Protein AF-X1CL37-F1 (afdb_monomer)

Nearest PDB structures (foldseek):
  4v7q-assembly1_BI  TM=3.385E-01  e=5.840E+00  Simian rotavirus A strain RRV

Foldseek 3Di:
DDPVVVVCLVVQVDDDPPDRPCPPDDPDDDDDDPVVQLVDQAEEAEDADVLVCCLPPPDCDPVNPSVCCVVRPCSPVRYHYHHDDPDDDDD

Mean predicted aligned error: 12.54 Å

Sequence (91 aa):
MNPETSIRALRGDWDPPDKPLYTLAPPGAITIGMKWLLGAKTLMLSGDGPVFRIAAMHPPTMDFPVTFVQERPDPKNTVTMFTARKEGKAW

Radius of gyration: 16.65 Å; Cα contacts (8 Å, |Δi|>4): 63; chains: 1; bounding box: 38×32×38 Å

pLDDT: mean 75.57, std 19.1, range [43.66, 94.75]

Solvent-accessible surface area (backbone atoms only — not comparable to full-atom values): 6060 Å² total; per-residue (Å²): 132,63,69,67,60,56,56,38,62,75,67,63,80,70,56,54,98,89,56,61,84,66,80,79,60,71,98,69,77,92,74,86,57,66,72,60,64,66,68,43,87,61,43,80,47,77,51,58,66,71,60,50,49,43,32,74,69,43,78,71,39,85,93,46,61,68,11,48,57,62,75,41,98,55,34,84,86,30,48,47,79,48,60,81,65,101,62,98,72,81,133

Structure (mmCIF, N/CA/C/O backbone):
data_AF-X1CL37-F1
#
_entry.id   AF-X1CL37-F1
#
loop_
_atom_site.group_PDB
_atom_site.id
_atom_site.type_symbol
_atom_site.label_atom_id
_atom_site.label_alt_id
_atom_site.label_comp_id
_atom_site.label_asym_id
_atom_site.label_entity_id
_atom_site.label_seq_id
_atom_site.pdbx_PDB_ins_code
_atom_site.Cartn_x
_atom_site.Cartn_y
_atom_site.Cartn_z
_atom_site.occupancy
_atom_site.B_iso_or_equiv
_atom_site.auth_seq_id
_atom_site.auth_comp_id
_atom_site.auth_asym_id
_atom_site.auth_atom_id
_atom_site.pdbx_PDB_model_num
ATOM 1 N N . MET A 1 1 ? 3.784 8.018 -21.824 1.00 46.84 1 MET A N 1
ATOM 2 C CA . MET A 1 1 ? 4.666 6.832 -21.867 1.00 46.84 1 MET A CA 1
ATOM 3 C C . MET A 1 1 ? 3.795 5.637 -22.217 1.00 46.84 1 MET A C 1
ATOM 5 O O . MET A 1 1 ? 2.698 5.562 -21.677 1.00 46.84 1 MET A O 1
ATOM 9 N N . ASN A 1 2 ? 4.196 4.790 -23.168 1.00 45.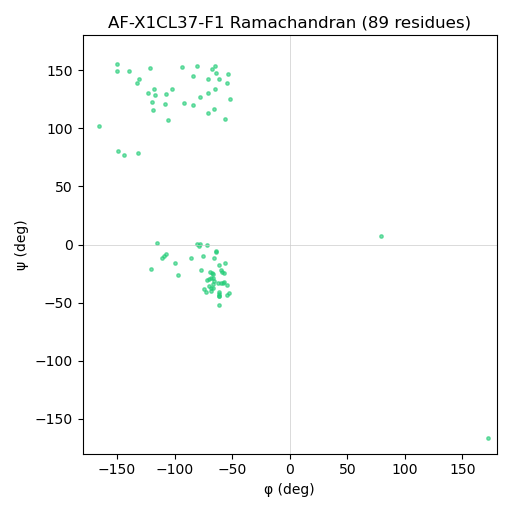19 2 ASN A N 1
ATOM 10 C CA . ASN A 1 2 ? 3.398 3.620 -23.549 1.00 45.19 2 ASN A CA 1
ATOM 11 C C . ASN A 1 2 ? 3.456 2.578 -22.397 1.00 45.19 2 ASN A C 1
ATOM 13 O O . ASN A 1 2 ? 4.554 2.291 -21.915 1.00 45.19 2 ASN A O 1
ATOM 17 N N . PRO A 1 3 ? 2.312 2.033 -21.930 1.00 52.28 3 PRO A N 1
ATOM 18 C CA . PRO A 1 3 ? 2.258 1.039 -20.852 1.00 52.28 3 PRO A CA 1
ATOM 19 C C . PRO A 1 3 ? 3.130 -0.200 -21.091 1.00 52.28 3 PRO A C 1
ATOM 21 O O . PRO A 1 3 ? 3.733 -0.723 -20.154 1.00 52.28 3 PRO A O 1
ATOM 24 N N . GLU A 1 4 ? 3.260 -0.640 -22.344 1.00 47.19 4 GLU A N 1
ATOM 25 C CA . GLU A 1 4 ? 4.130 -1.765 -22.696 1.00 47.19 4 GLU A CA 1
ATOM 26 C C . GLU A 1 4 ? 5.606 -1.447 -22.466 1.00 47.19 4 GLU A C 1
ATOM 28 O O . GLU A 1 4 ? 6.379 -2.333 -22.111 1.00 47.19 4 GLU A O 1
ATOM 33 N N . THR A 1 5 ? 6.009 -0.184 -22.623 1.00 51.22 5 THR A N 1
ATOM 34 C CA . THR A 1 5 ? 7.394 0.250 -22.402 1.00 51.22 5 THR A CA 1
ATOM 35 C C . THR A 1 5 ? 7.753 0.210 -20.918 1.00 51.22 5 THR A C 1
ATOM 37 O O . THR A 1 5 ? 8.867 -0.167 -20.574 1.00 51.22 5 THR A O 1
ATOM 40 N N . SER A 1 6 ? 6.805 0.525 -20.032 1.00 52.56 6 SER A N 1
ATOM 41 C CA . SER A 1 6 ? 6.996 0.442 -18.578 1.00 52.56 6 SER A CA 1
ATOM 42 C C . SER A 1 6 ? 7.030 -1.007 -18.081 1.00 52.56 6 SER A C 1
ATOM 44 O O . SER A 1 6 ? 7.869 -1.352 -17.255 1.00 52.56 6 SER A O 1
ATOM 46 N N . ILE A 1 7 ? 6.166 -1.876 -18.618 1.00 54.00 7 ILE A N 1
ATOM 47 C CA . ILE A 1 7 ? 6.145 -3.307 -18.273 1.00 54.00 7 ILE A CA 1
ATOM 48 C C . ILE A 1 7 ? 7.398 -4.020 -18.804 1.00 54.00 7 ILE A C 1
ATOM 50 O O . ILE A 1 7 ? 7.973 -4.839 -18.094 1.00 54.00 7 ILE A O 1
ATOM 54 N N . ARG A 1 8 ? 7.866 -3.688 -20.015 1.00 49.38 8 ARG A N 1
ATOM 55 C CA . ARG A 1 8 ? 9.116 -4.231 -20.581 1.00 49.38 8 ARG A CA 1
ATOM 56 C C . ARG A 1 8 ? 10.361 -3.748 -19.844 1.00 49.38 8 ARG A C 1
ATOM 58 O O . ARG A 1 8 ? 11.272 -4.540 -19.633 1.00 49.38 8 ARG A O 1
ATOM 65 N N . ALA A 1 9 ? 10.371 -2.492 -19.397 1.00 52.81 9 ALA A N 1
ATOM 66 C CA . ALA A 1 9 ? 11.444 -1.973 -18.555 1.00 52.81 9 ALA A CA 1
ATOM 67 C C . ALA A 1 9 ? 11.538 -2.720 -17.217 1.00 52.81 9 ALA A C 1
ATOM 69 O O . ALA A 1 9 ? 12.638 -2.914 -16.732 1.00 52.81 9 ALA A O 1
ATOM 70 N N . LEU A 1 10 ? 10.416 -3.184 -16.652 1.00 53.03 10 LEU A N 1
ATOM 71 C CA . LEU A 1 10 ? 10.398 -3.990 -15.423 1.00 53.03 10 LEU A CA 1
ATOM 72 C C . LEU A 1 10 ? 10.803 -5.459 -15.638 1.00 53.03 10 LEU A C 1
ATOM 74 O O . LEU A 1 10 ? 11.199 -6.117 -14.680 1.00 53.03 10 LEU A O 1
ATOM 78 N N . ARG A 1 11 ? 10.684 -5.979 -16.867 1.00 52.91 11 ARG A N 1
ATOM 79 C CA . ARG A 1 11 ? 11.037 -7.366 -17.223 1.00 52.91 11 ARG A CA 1
ATOM 80 C C . ARG A 1 11 ? 12.515 -7.557 -17.576 1.00 52.91 11 ARG A C 1
ATOM 82 O O . ARG A 1 11 ? 12.963 -8.693 -17.633 1.00 52.91 11 ARG A O 1
ATOM 89 N N . GLY A 1 12 ? 13.271 -6.473 -17.767 1.00 51.91 12 GLY A N 1
ATOM 90 C CA . GLY A 1 12 ? 14.688 -6.537 -18.149 1.00 51.91 12 GLY A CA 1
ATOM 91 C C . GLY A 1 12 ? 14.930 -6.806 -19.641 1.00 51.91 12 GLY A C 1
ATOM 92 O O . GLY A 1 12 ? 16.071 -6.961 -20.057 1.00 51.91 12 GLY A O 1
ATOM 93 N N . ASP A 1 13 ? 13.879 -6.806 -20.467 1.00 51.97 13 ASP A N 1
ATOM 94 C CA . ASP A 1 13 ? 13.929 -7.228 -21.878 1.00 51.97 13 ASP A CA 1
ATOM 95 C C . ASP A 1 13 ? 14.536 -6.173 -22.836 1.00 51.97 13 ASP A C 1
ATOM 97 O O . ASP A 1 13 ? 14.559 -6.379 -24.049 1.00 51.97 13 ASP A O 1
ATOM 101 N N . TRP A 1 14 ? 14.954 -5.005 -22.328 1.00 49.88 14 TRP A N 1
ATOM 102 C CA . TRP A 1 14 ? 15.383 -3.849 -23.135 1.00 49.88 14 TRP A CA 1
ATOM 103 C C . TRP A 1 14 ? 16.862 -3.473 -22.975 1.00 49.88 14 TRP A C 1
ATOM 105 O O . TRP A 1 14 ? 17.294 -2.516 -23.609 1.00 49.88 14 TRP A O 1
ATOM 115 N N . ASP A 1 15 ? 17.668 -4.175 -22.178 1.00 50.28 15 ASP A N 1
ATOM 116 C CA . ASP A 1 15 ? 19.074 -3.777 -22.041 1.00 50.28 15 ASP A CA 1
ATOM 117 C C . ASP A 1 15 ? 19.859 -4.090 -23.337 1.00 50.28 15 ASP A C 1
ATOM 119 O O . ASP A 1 15 ? 20.048 -5.264 -23.669 1.00 50.28 15 ASP A O 1
ATOM 123 N N . PRO A 1 16 ? 20.346 -3.084 -24.102 1.00 53.19 16 PRO A N 1
ATOM 124 C CA . PRO A 1 16 ? 21.421 -3.337 -25.050 1.00 53.19 16 PRO A CA 1
ATOM 125 C C . PRO A 1 16 ? 22.643 -3.827 -24.252 1.00 53.19 16 PRO A C 1
ATOM 127 O O . PRO A 1 16 ? 22.893 -3.309 -23.157 1.00 53.19 16 PRO A O 1
ATOM 130 N N . PRO A 1 17 ? 23.427 -4.784 -24.785 1.00 55.50 17 PRO A N 1
ATOM 131 C CA . PRO A 1 17 ? 24.500 -5.473 -24.052 1.00 55.50 17 PRO A CA 1
ATOM 132 C C . PRO A 1 17 ? 25.563 -4.537 -23.450 1.00 55.50 17 PRO A C 1
ATOM 134 O O . PRO A 1 17 ? 26.295 -4.932 -22.546 1.00 55.50 17 PRO A O 1
ATOM 137 N N . ASP A 1 18 ? 25.603 -3.283 -23.900 1.00 53.44 18 ASP A N 1
ATOM 138 C CA . ASP A 1 18 ? 26.664 -2.330 -23.594 1.00 53.44 18 ASP A CA 1
ATOM 139 C C . ASP A 1 18 ? 26.232 -1.226 -22.606 1.00 53.44 18 ASP A C 1
ATOM 141 O O . ASP A 1 18 ? 27.072 -0.426 -22.186 1.00 53.44 18 ASP A O 1
ATOM 145 N N . LYS A 1 19 ? 24.938 -1.127 -22.246 1.00 48.94 19 LYS A N 1
ATOM 146 C CA . LYS A 1 19 ? 24.411 -0.087 -21.332 1.00 48.94 19 LYS A CA 1
ATOM 147 C C . LYS A 1 19 ? 23.208 -0.579 -20.513 1.00 48.94 19 LYS A C 1
ATOM 149 O O . LYS A 1 19 ? 22.075 -0.231 -20.849 1.00 48.94 19 LYS A O 1
ATOM 154 N N . PRO A 1 20 ? 23.436 -1.323 -19.420 1.00 49.72 20 PRO A N 1
ATOM 155 C CA . PRO A 1 20 ? 22.364 -1.707 -18.514 1.00 49.72 20 PRO A CA 1
ATOM 156 C C . PRO A 1 20 ? 21.782 -0.477 -17.806 1.00 49.72 20 PRO A C 1
ATOM 158 O O . PRO A 1 20 ? 22.476 0.184 -17.023 1.00 49.72 20 PRO A O 1
ATOM 161 N N . LEU A 1 21 ? 20.500 -0.179 -18.040 1.00 45.53 21 LEU A N 1
ATOM 162 C CA . LEU A 1 21 ? 19.768 0.907 -17.357 1.00 45.53 21 LEU A CA 1
ATOM 163 C C . LEU A 1 21 ? 19.696 0.692 -15.831 1.00 45.53 21 LEU A C 1
ATOM 165 O O . LEU A 1 21 ? 19.464 1.636 -15.076 1.00 45.53 21 LEU A O 1
ATOM 169 N N . TYR A 1 22 ? 19.948 -0.538 -15.377 1.00 46.44 22 TYR A N 1
ATOM 170 C CA . TYR A 1 22 ? 19.933 -0.963 -13.977 1.00 46.44 22 TYR A CA 1
ATOM 171 C C . TYR A 1 22 ? 21.181 -0.600 -13.156 1.00 46.44 22 TYR A C 1
ATOM 173 O O . TYR A 1 22 ? 21.209 -0.861 -11.955 1.00 46.44 22 TYR A O 1
ATOM 181 N N . THR A 1 23 ? 22.201 0.037 -13.737 1.00 44.75 23 THR A N 1
ATOM 182 C CA . THR A 1 23 ? 23.472 0.313 -13.029 1.00 44.75 23 THR A CA 1
ATOM 183 C C . THR A 1 23 ? 23.413 1.388 -11.933 1.00 44.75 23 THR A C 1
ATOM 185 O O . THR A 1 23 ? 24.421 1.628 -11.274 1.00 44.75 23 THR A O 1
ATOM 188 N N . LEU A 1 24 ? 22.257 2.016 -11.682 1.00 48.44 24 LEU A N 1
ATOM 189 C CA . LEU A 1 24 ? 22.103 3.052 -10.645 1.00 48.44 24 LEU A CA 1
ATOM 190 C C . LEU A 1 24 ? 21.246 2.637 -9.440 1.00 48.44 24 LEU A C 1
ATOM 192 O O . LEU A 1 24 ? 21.229 3.357 -8.442 1.00 48.44 24 LEU A O 1
ATOM 196 N N . ALA A 1 25 ? 20.533 1.511 -9.504 1.00 55.81 25 ALA A N 1
ATOM 197 C CA . ALA A 1 25 ? 19.738 1.029 -8.379 1.00 55.81 25 ALA A CA 1
ATOM 198 C C . ALA A 1 25 ? 20.594 0.075 -7.532 1.00 55.81 25 ALA A C 1
ATOM 200 O O . ALA A 1 25 ? 21.070 -0.934 -8.056 1.00 55.81 25 ALA A O 1
ATOM 201 N N . PRO A 1 26 ? 20.806 0.354 -6.235 1.00 62.88 26 PRO A N 1
ATOM 202 C CA . PRO A 1 26 ? 21.466 -0.596 -5.353 1.00 62.88 26 PRO A CA 1
ATOM 203 C C . PRO A 1 26 ? 20.740 -1.954 -5.409 1.00 62.88 26 PRO A C 1
ATOM 205 O O . PRO A 1 26 ? 19.507 -1.973 -5.406 1.00 62.88 26 PRO A O 1
ATOM 208 N N . PRO A 1 27 ? 21.464 -3.091 -5.423 1.00 72.31 27 PRO A N 1
ATOM 209 C CA . PRO A 1 27 ? 20.879 -4.432 -5.571 1.00 72.31 27 PRO A CA 1
ATOM 210 C C . PRO A 1 27 ? 19.958 -4.837 -4.407 1.00 72.31 27 PRO A C 1
ATOM 212 O O . PRO A 1 27 ? 19.320 -5.885 -4.448 1.00 72.31 27 PRO A O 1
ATOM 215 N N . GLY A 1 28 ? 19.884 -4.015 -3.363 1.00 72.69 28 GLY A N 1
ATOM 216 C CA . GLY A 1 28 ? 18.954 -4.168 -2.263 1.00 72.69 28 GLY A CA 1
ATOM 217 C C . GLY A 1 28 ? 18.589 -2.818 -1.665 1.00 72.69 28 GLY A C 1
ATOM 218 O O . GLY A 1 28 ? 19.344 -1.849 -1.740 1.00 72.69 28 GLY A O 1
ATOM 219 N N . ALA A 1 29 ? 17.424 -2.779 -1.033 1.00 82.31 29 ALA A N 1
ATOM 220 C CA . ALA A 1 29 ? 16.963 -1.647 -0.251 1.00 82.31 29 ALA A CA 1
ATOM 221 C C . ALA A 1 29 ? 16.466 -2.150 1.102 1.00 82.31 29 ALA A C 1
ATOM 223 O 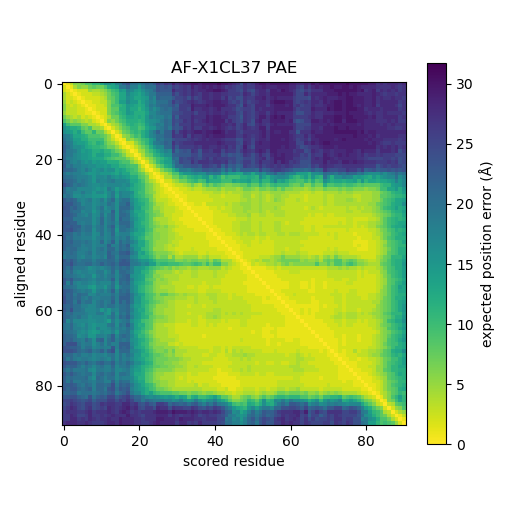O . ALA A 1 29 ? 15.829 -3.200 1.197 1.00 82.31 29 ALA A O 1
ATOM 224 N N . ILE A 1 30 ? 16.734 -1.380 2.152 1.00 83.56 30 ILE A N 1
ATOM 225 C CA . ILE A 1 30 ? 16.058 -1.563 3.432 1.00 83.56 30 ILE A CA 1
ATOM 226 C C . ILE A 1 30 ? 14.734 -0.809 3.326 1.00 83.56 30 ILE A C 1
ATOM 228 O O . ILE A 1 30 ? 14.723 0.396 3.082 1.00 83.56 30 ILE A O 1
ATOM 232 N N . THR A 1 31 ? 13.622 -1.522 3.484 1.00 87.56 31 THR A N 1
ATOM 233 C CA . THR A 1 31 ? 12.273 -0.950 3.415 1.00 87.56 31 THR A CA 1
ATOM 234 C C . THR A 1 31 ? 11.508 -1.192 4.709 1.00 87.56 31 THR A C 1
ATOM 236 O O . THR A 1 31 ? 11.741 -2.171 5.421 1.00 87.56 31 THR A O 1
ATOM 239 N N . ILE A 1 32 ? 10.570 -0.299 5.012 1.00 91.00 32 ILE A N 1
ATOM 240 C CA . ILE A 1 32 ? 9.629 -0.481 6.113 1.00 91.00 32 ILE A CA 1
ATOM 241 C C . ILE A 1 32 ? 8.546 -1.460 5.654 1.00 91.00 32 ILE A C 1
ATOM 243 O O . ILE A 1 32 ? 7.908 -1.269 4.621 1.00 91.00 32 ILE A O 1
ATOM 247 N N . GLY A 1 33 ? 8.321 -2.513 6.439 1.00 88.44 33 GLY A N 1
ATOM 248 C CA . GLY A 1 33 ? 7.287 -3.502 6.142 1.00 88.44 33 GLY A CA 1
ATOM 249 C C . GLY A 1 33 ? 5.867 -2.937 6.260 1.00 88.44 33 GLY A C 1
ATOM 250 O O . GLY A 1 33 ? 5.588 -2.072 7.093 1.00 88.44 33 GLY A O 1
ATOM 251 N N . MET A 1 34 ? 4.936 -3.500 5.484 1.00 86.88 34 MET A N 1
ATOM 252 C CA . MET A 1 34 ? 3.550 -3.017 5.395 1.00 86.88 34 MET A CA 1
ATOM 253 C C . MET A 1 34 ? 2.815 -2.996 6.744 1.00 86.88 34 MET A C 1
ATOM 255 O O . MET A 1 34 ? 2.045 -2.079 7.015 1.00 86.88 34 MET A O 1
ATOM 259 N N . LYS A 1 35 ? 3.120 -3.943 7.642 1.00 88.25 35 LYS A N 1
ATOM 260 C CA . LYS A 1 35 ? 2.581 -3.979 9.013 1.00 88.25 35 LYS A CA 1
ATOM 261 C C . LYS A 1 35 ? 2.793 -2.657 9.762 1.00 88.25 35 LYS A C 1
ATOM 263 O O . LYS A 1 35 ? 1.893 -2.192 10.454 1.00 88.25 35 LYS A O 1
ATOM 268 N N . TRP A 1 36 ? 3.970 -2.049 9.620 1.00 89.56 36 TRP A N 1
ATOM 269 C CA . TRP A 1 36 ? 4.299 -0.790 10.289 1.00 89.56 36 TRP A CA 1
ATOM 270 C C . TRP A 1 36 ? 3.599 0.404 9.639 1.00 89.56 36 TRP A C 1
ATOM 272 O O . TRP A 1 36 ? 3.104 1.273 10.351 1.00 89.56 36 TRP A O 1
ATOM 282 N N . LEU A 1 37 ? 3.485 0.414 8.306 1.00 90.62 37 LEU A N 1
ATOM 283 C CA . LEU A 1 37 ? 2.730 1.441 7.577 1.00 90.62 37 LEU A CA 1
ATOM 284 C C . LEU A 1 37 ? 1.245 1.424 7.969 1.00 90.62 37 LEU A C 1
ATOM 286 O O . LEU A 1 37 ? 0.658 2.469 8.249 1.00 90.62 37 LEU A O 1
ATOM 290 N N . LEU A 1 38 ? 0.637 0.240 8.067 1.00 90.19 38 LEU A N 1
ATOM 291 C CA . LEU A 1 38 ? -0.760 0.094 8.483 1.00 90.19 38 LEU A CA 1
ATOM 292 C C . LEU A 1 38 ? -0.986 0.451 9.958 1.00 90.19 38 LEU A C 1
ATOM 294 O O . LEU A 1 38 ? -2.056 0.949 10.296 1.00 90.19 38 LEU A O 1
ATOM 298 N N . GLY A 1 39 ? 0.025 0.274 10.814 1.00 90.06 39 GLY A N 1
ATOM 299 C CA . GLY A 1 39 ? -0.010 0.684 12.221 1.00 90.06 39 GLY A CA 1
ATOM 300 C C . GLY A 1 39 ? 0.136 2.193 12.463 1.00 90.06 39 GLY A C 1
ATOM 301 O O . GLY A 1 39 ? -0.068 2.647 13.588 1.00 90.06 39 GLY A O 1
ATOM 302 N N . ALA A 1 40 ? 0.483 2.988 11.446 1.00 92.56 40 ALA A N 1
ATOM 303 C CA . ALA A 1 40 ? 0.613 4.438 11.588 1.00 92.56 40 ALA A CA 1
ATOM 304 C C . ALA A 1 40 ? -0.734 5.092 11.942 1.00 92.56 40 ALA A C 1
ATOM 306 O O . ALA A 1 40 ? -1.775 4.653 11.458 1.00 92.56 40 ALA A O 1
ATOM 307 N N . LYS A 1 41 ? -0.735 6.190 12.715 1.00 93.38 41 LYS A N 1
ATOM 308 C CA . LYS A 1 41 ? -1.965 6.938 13.055 1.00 93.38 41 LYS A CA 1
ATOM 309 C C . LYS A 1 41 ? -2.660 7.500 11.809 1.00 93.38 41 LYS A C 1
ATOM 311 O O . LYS A 1 41 ? -3.879 7.423 11.695 1.00 93.38 41 LYS A O 1
ATOM 316 N N . THR A 1 42 ? -1.876 8.023 10.873 1.00 94.69 42 THR A N 1
ATOM 317 C CA . THR A 1 42 ? -2.332 8.585 9.600 1.00 94.69 42 THR A CA 1
ATOM 318 C C . THR A 1 42 ? -1.380 8.176 8.479 1.00 94.69 42 THR A C 1
ATOM 320 O O . THR A 1 42 ? -0.184 7.993 8.710 1.00 94.69 42 THR A O 1
ATOM 323 N N . LEU A 1 43 ? -1.911 8.031 7.265 1.00 93.88 43 LEU A N 1
ATOM 324 C CA . LEU A 1 43 ? -1.151 7.770 6.045 1.00 93.88 43 LEU A CA 1
ATOM 325 C C . LEU A 1 43 ? -1.438 8.854 5.012 1.00 93.88 43 LEU A C 1
ATOM 327 O O . LEU A 1 43 ? -2.590 9.158 4.708 1.00 93.88 43 LEU A O 1
ATOM 331 N N . MET A 1 44 ? -0.374 9.407 4.444 1.00 93.94 44 MET A N 1
ATOM 332 C CA . MET A 1 44 ? -0.442 10.359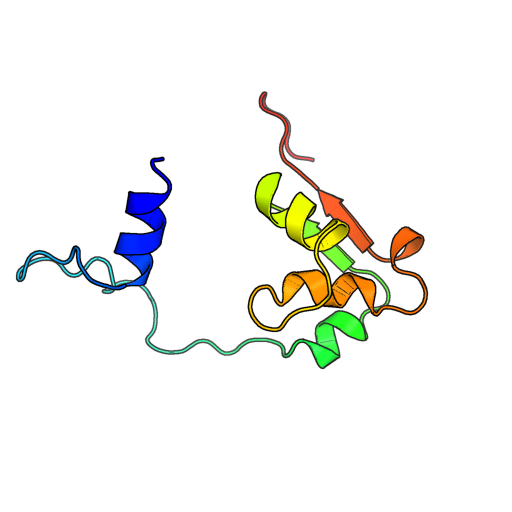 3.343 1.00 93.94 44 MET A CA 1
ATOM 333 C C . MET A 1 44 ? 0.279 9.741 2.154 1.00 93.94 44 MET A C 1
ATOM 335 O O . MET A 1 44 ? 1.477 9.471 2.222 1.00 93.94 44 MET A O 1
ATOM 339 N N . LEU A 1 45 ? -0.460 9.484 1.080 1.00 91.38 45 LEU A N 1
ATOM 340 C CA . LEU A 1 45 ? 0.067 8.903 -0.146 1.00 91.38 45 LEU A CA 1
ATOM 341 C C . LEU A 1 45 ? 0.119 9.990 -1.214 1.00 91.38 45 LEU A C 1
ATOM 343 O O . LEU A 1 45 ? -0.879 10.665 -1.447 1.00 91.38 45 LEU A O 1
ATOM 347 N N . SER A 1 46 ? 1.257 10.145 -1.881 1.00 90.75 46 SER A N 1
ATOM 348 C CA . SER A 1 46 ? 1.414 11.053 -3.020 1.00 90.75 46 SER A CA 1
ATOM 349 C C . SER A 1 46 ? 1.776 10.248 -4.260 1.00 90.75 46 SER A C 1
ATOM 351 O O . SER A 1 46 ? 2.602 9.339 -4.181 1.00 90.75 46 SER A O 1
ATOM 353 N N . GLY A 1 47 ? 1.117 10.524 -5.383 1.00 84.75 47 GLY A N 1
ATOM 354 C CA . GLY A 1 47 ? 1.266 9.691 -6.570 1.00 84.75 47 GLY A CA 1
ATOM 355 C C . GLY A 1 47 ? 0.308 10.022 -7.707 1.00 84.75 47 GLY A C 1
ATOM 356 O O . GLY A 1 47 ? -0.342 11.069 -7.742 1.00 84.75 47 GLY A O 1
ATOM 357 N N . ASP A 1 48 ? 0.249 9.098 -8.662 1.00 81.56 48 ASP A N 1
ATOM 358 C CA . ASP A 1 48 ? -0.523 9.244 -9.891 1.00 81.56 48 ASP A CA 1
ATOM 359 C C . ASP A 1 48 ? -1.933 8.636 -9.781 1.00 81.56 48 ASP A C 1
ATOM 361 O O . ASP A 1 48 ? -2.192 7.686 -9.034 1.00 81.56 48 ASP A O 1
ATOM 365 N N . GLY A 1 49 ? -2.857 9.185 -10.567 1.00 79.75 49 GLY A N 1
ATOM 366 C CA . GLY A 1 49 ? -4.276 8.840 -10.562 1.00 79.75 49 GLY A CA 1
ATOM 367 C C . GLY A 1 49 ? -4.593 7.348 -10.761 1.00 79.75 49 GLY A C 1
ATOM 368 O O . GLY A 1 49 ? -5.452 6.838 -10.040 1.00 79.75 49 GLY A O 1
ATOM 369 N N . PRO A 1 50 ? -3.944 6.609 -11.685 1.00 86.75 50 PRO A N 1
ATOM 370 C CA . PRO A 1 50 ? -4.221 5.187 -11.893 1.00 86.75 50 PRO A CA 1
ATOM 371 C C . PRO A 1 50 ? -3.931 4.325 -10.659 1.00 86.75 50 PRO A C 1
ATOM 373 O O . PRO A 1 50 ? -4.752 3.481 -10.303 1.00 86.75 50 PRO A O 1
ATOM 376 N N . VAL A 1 51 ? -2.815 4.572 -9.963 1.00 85.75 51 VAL A N 1
ATOM 377 C CA . VAL A 1 51 ? -2.441 3.814 -8.757 1.00 85.75 51 VAL A CA 1
ATOM 378 C C . VAL A 1 51 ? -3.426 4.085 -7.623 1.00 85.75 51 VAL A C 1
ATOM 380 O O . VAL A 1 51 ? -3.810 3.156 -6.919 1.00 85.75 51 VAL A O 1
ATOM 383 N N . PHE A 1 52 ? -3.913 5.319 -7.479 1.00 90.81 52 PHE A N 1
ATOM 384 C CA . PHE A 1 52 ? -4.931 5.631 -6.472 1.00 90.81 52 PHE A CA 1
ATOM 385 C C . PHE A 1 52 ? -6.310 5.071 -6.789 1.00 90.81 52 PHE A C 1
ATOM 387 O O . PH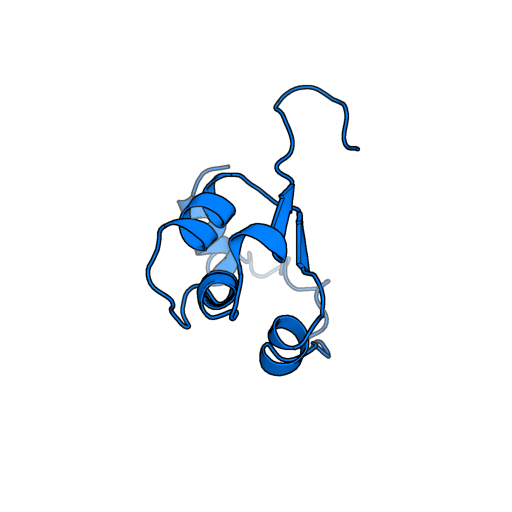E A 1 52 ? -7.024 4.683 -5.868 1.00 90.81 52 PHE A O 1
ATOM 394 N N . ARG A 1 53 ? -6.674 4.940 -8.069 1.00 90.62 53 ARG A N 1
ATOM 395 C CA . ARG A 1 53 ? -7.884 4.194 -8.444 1.00 90.62 53 ARG A CA 1
ATOM 396 C C . ARG A 1 53 ? -7.779 2.736 -8.008 1.00 90.62 53 ARG A C 1
ATOM 398 O O . ARG A 1 53 ? -8.727 2.229 -7.423 1.00 90.62 53 ARG A O 1
ATOM 405 N N . ILE A 1 54 ? -6.629 2.094 -8.228 1.00 91.62 54 ILE A N 1
ATOM 406 C CA . ILE A 1 54 ? -6.380 0.726 -7.749 1.00 91.62 54 ILE A CA 1
ATOM 407 C C . ILE A 1 54 ? -6.450 0.693 -6.219 1.00 91.62 54 ILE A C 1
ATOM 409 O O . ILE A 1 54 ? -7.228 -0.073 -5.663 1.00 91.62 54 ILE A O 1
ATOM 413 N N . ALA A 1 55 ? -5.715 1.576 -5.541 1.00 91.88 55 ALA A N 1
ATOM 414 C CA . ALA A 1 55 ? -5.665 1.637 -4.083 1.00 91.88 55 ALA A CA 1
ATOM 415 C C . ALA A 1 55 ? -7.039 1.828 -3.424 1.00 91.88 55 ALA A C 1
ATOM 417 O O . ALA A 1 55 ? -7.234 1.336 -2.317 1.00 91.88 55 A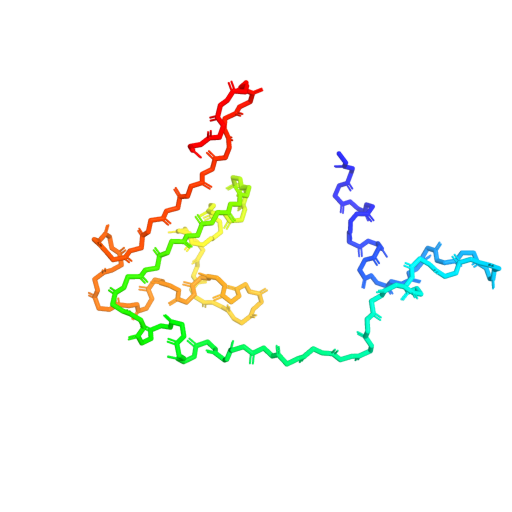LA A O 1
ATOM 418 N N . ALA A 1 56 ? -7.967 2.536 -4.078 1.00 91.31 56 ALA A N 1
ATOM 419 C CA . ALA A 1 56 ? -9.285 2.853 -3.532 1.00 91.31 56 ALA A CA 1
ATOM 420 C C . ALA A 1 56 ? -10.413 1.904 -3.975 1.00 91.31 56 ALA A C 1
ATOM 422 O O . ALA A 1 56 ? -11.414 1.811 -3.270 1.00 91.31 56 ALA A O 1
ATOM 423 N N . MET A 1 57 ? -10.301 1.257 -5.143 1.00 92.94 57 MET A N 1
ATOM 424 C CA . MET A 1 57 ? -11.421 0.529 -5.771 1.00 92.94 57 MET A CA 1
ATOM 425 C C . MET A 1 57 ? -11.141 -0.961 -5.992 1.00 92.94 57 MET A C 1
ATOM 427 O O . MET A 1 57 ? -12.079 -1.733 -6.180 1.00 92.94 57 MET A O 1
ATOM 431 N N . HIS A 1 58 ? -9.873 -1.373 -6.032 1.00 93.44 58 HIS A N 1
ATOM 432 C CA . HIS A 1 58 ? -9.507 -2.770 -6.249 1.00 93.44 58 HIS A CA 1
ATOM 433 C C . HIS A 1 58 ? -9.546 -3.547 -4.924 1.00 93.44 58 HIS A C 1
ATOM 435 O O . HIS A 1 58 ? -9.148 -2.980 -3.904 1.00 93.44 58 HIS A O 1
ATOM 441 N N . PRO A 1 59 ? -9.948 -4.833 -4.906 1.00 94.75 59 PRO A N 1
ATOM 442 C CA . PRO A 1 59 ? -9.824 -5.669 -3.714 1.00 94.75 59 PRO A CA 1
ATOM 443 C C . PRO A 1 59 ? -8.389 -5.685 -3.153 1.00 94.75 59 PRO A C 1
ATOM 445 O O . PRO A 1 59 ? -7.440 -5.645 -3.946 1.00 94.75 59 PRO A O 1
ATOM 448 N N . PRO A 1 60 ? -8.207 -5.785 -1.823 1.00 94.44 60 PRO A N 1
ATOM 449 C CA . PRO A 1 60 ? -6.893 -5.976 -1.219 1.00 94.44 60 PRO A CA 1
ATOM 450 C C . PRO A 1 60 ? -6.139 -7.155 -1.846 1.00 94.44 60 PRO A C 1
ATOM 452 O O . PRO A 1 60 ? -6.659 -8.268 -1.925 1.00 94.44 60 PRO A O 1
ATOM 455 N N . THR A 1 61 ? -4.926 -6.902 -2.336 1.00 90.62 61 THR A N 1
ATOM 456 C CA . THR A 1 61 ? -4.096 -7.909 -3.009 1.00 90.62 61 THR A CA 1
ATOM 457 C C . THR A 1 61 ? -2.604 -7.639 -2.826 1.00 90.62 61 THR A C 1
ATOM 459 O O . THR A 1 61 ? -2.156 -6.493 -2.760 1.00 90.62 61 THR A O 1
ATOM 462 N N . MET A 1 62 ? -1.820 -8.719 -2.807 1.00 87.62 62 MET A N 1
ATOM 463 C CA . MET A 1 62 ? -0.356 -8.678 -2.778 1.00 87.62 62 MET A CA 1
ATOM 464 C C . MET A 1 62 ? 0.255 -8.136 -4.075 1.00 87.62 62 MET A C 1
ATOM 466 O O . MET A 1 62 ? 1.345 -7.572 -4.025 1.00 87.62 62 MET A O 1
ATOM 470 N N . ASP A 1 63 ? -0.452 -8.240 -5.205 1.00 89.38 63 ASP A N 1
ATOM 471 C CA . ASP A 1 63 ? 0.008 -7.697 -6.493 1.00 89.38 63 ASP A CA 1
ATOM 472 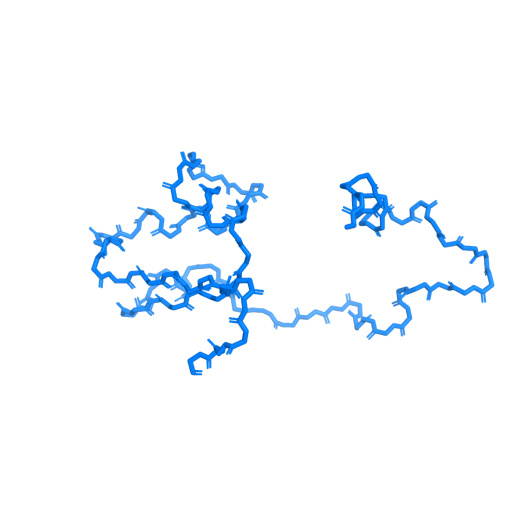C C . ASP A 1 63 ? 0.059 -6.163 -6.480 1.00 89.38 63 ASP A C 1
ATOM 474 O O . ASP A 1 63 ? 0.880 -5.539 -7.152 1.00 89.38 63 ASP A O 1
ATOM 478 N N . PHE A 1 64 ? -0.802 -5.547 -5.665 1.00 89.62 64 PHE A N 1
ATOM 479 C CA . PHE A 1 64 ? -0.871 -4.106 -5.455 1.00 89.62 64 PHE A CA 1
ATOM 480 C C . PHE A 1 64 ? -0.910 -3.804 -3.955 1.00 89.62 64 PHE A C 1
ATOM 482 O O . PHE A 1 64 ? -1.976 -3.468 -3.432 1.00 89.62 64 PHE A O 1
ATOM 489 N N . PRO A 1 65 ? 0.235 -3.844 -3.246 1.00 89.88 65 PRO A N 1
ATOM 490 C CA . PRO A 1 65 ? 0.271 -3.713 -1.787 1.00 89.88 65 PRO A CA 1
ATOM 491 C C . PRO A 1 65 ? -0.371 -2.424 -1.254 1.00 89.88 65 PRO A C 1
ATOM 493 O O . PRO A 1 65 ? -0.863 -2.387 -0.132 1.00 89.88 65 PRO A O 1
ATOM 496 N N . VAL A 1 66 ? -0.433 -1.366 -2.069 1.00 91.00 66 VAL A N 1
ATOM 497 C CA . VAL A 1 66 ? -1.126 -0.113 -1.732 1.00 91.00 66 VAL A CA 1
ATOM 498 C C . VAL A 1 66 ? -2.617 -0.312 -1.424 1.00 91.00 66 VAL A C 1
ATOM 500 O O . VAL A 1 66 ? -3.194 0.489 -0.700 1.00 91.00 66 VAL A O 1
ATOM 503 N N . THR A 1 67 ? -3.245 -1.382 -1.916 1.00 94.44 67 THR A N 1
ATOM 504 C CA . THR A 1 67 ? -4.656 -1.708 -1.645 1.00 94.44 67 THR A CA 1
ATOM 505 C C . THR A 1 67 ? -4.914 -2.075 -0.182 1.00 94.44 67 THR A C 1
ATOM 507 O O . THR A 1 67 ? -6.007 -1.820 0.317 1.00 94.44 67 THR A O 1
ATOM 510 N N . PHE A 1 68 ? -3.909 -2.559 0.558 1.00 94.38 68 PHE A N 1
ATOM 511 C CA . PHE A 1 68 ? -4.069 -2.912 1.974 1.00 94.38 68 PHE A CA 1
ATOM 512 C C . PHE A 1 68 ? -4.355 -1.711 2.881 1.00 94.38 68 PHE A C 1
ATOM 514 O O . PHE A 1 68 ? -4.780 -1.889 4.020 1.00 94.38 68 PHE A O 1
ATOM 521 N N . VAL A 1 69 ? -4.202 -0.471 2.399 1.00 93.31 69 VAL A N 1
ATOM 522 C CA . VAL A 1 69 ? -4.669 0.708 3.149 1.00 93.31 69 VAL A CA 1
ATOM 523 C C . VAL A 1 69 ? -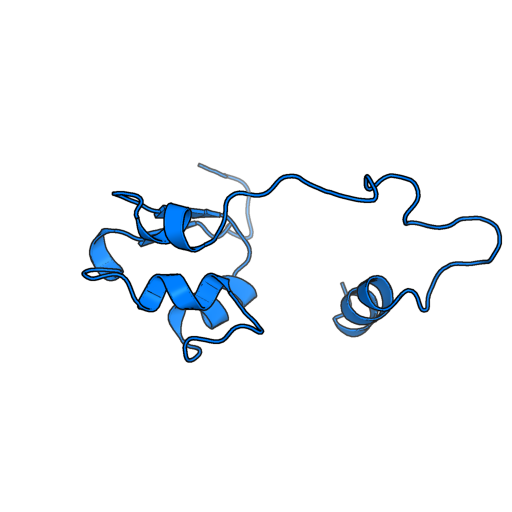6.175 0.668 3.425 1.00 93.31 69 VAL A C 1
ATOM 525 O O . VAL A 1 69 ? -6.622 1.301 4.380 1.00 93.31 69 VAL A O 1
ATOM 528 N N . GLN A 1 70 ? -6.936 -0.100 2.636 1.00 92.88 70 GLN A N 1
ATOM 529 C CA . GLN A 1 70 ? -8.365 -0.343 2.837 1.00 92.88 70 GLN A CA 1
ATOM 530 C C . GLN A 1 70 ? -8.662 -1.205 4.072 1.00 92.88 70 GLN A C 1
ATOM 532 O O . GLN A 1 70 ? -9.750 -1.091 4.626 1.00 92.88 70 GLN A O 1
ATOM 537 N N . GLU A 1 71 ? -7.712 -2.024 4.538 1.00 91.81 71 GLU A N 1
ATOM 538 C CA . GLU A 1 71 ? -7.890 -2.900 5.710 1.00 91.81 71 GLU A CA 1
ATOM 539 C C . GLU A 1 71 ? -7.716 -2.168 7.050 1.00 91.81 71 GLU A C 1
ATOM 541 O O . GLU A 1 71 ? -7.818 -2.767 8.123 1.00 91.81 71 GLU A O 1
ATOM 546 N N . ARG A 1 72 ? -7.438 -0.861 7.023 1.00 91.06 72 ARG A N 1
ATOM 547 C CA . ARG A 1 72 ? -7.359 -0.054 8.244 1.00 91.06 72 ARG A CA 1
ATOM 548 C C . ARG A 1 72 ? -8.734 0.018 8.927 1.00 91.06 72 ARG A C 1
ATOM 550 O O . ARG A 1 72 ? -9.749 -0.025 8.240 1.00 91.06 72 ARG A O 1
ATOM 557 N N . PRO A 1 73 ? -8.793 0.221 10.258 1.00 91.81 73 PRO A N 1
ATOM 558 C CA . PRO A 1 73 ? -10.071 0.340 10.967 1.00 91.81 73 PRO A CA 1
ATOM 559 C C . PRO A 1 73 ? -10.956 1.502 10.485 1.00 91.81 73 PRO A C 1
ATOM 561 O O . PRO A 1 73 ? -12.176 1.391 10.497 1.00 91.81 73 PRO A O 1
ATOM 564 N N . ASP A 1 74 ? -10.345 2.616 10.063 1.00 93.50 74 ASP A N 1
ATOM 565 C CA . ASP A 1 74 ? -11.046 3.797 9.543 1.00 93.50 74 ASP A CA 1
ATOM 566 C C . ASP A 1 74 ? -10.249 4.455 8.398 1.00 93.50 74 ASP A C 1
ATOM 568 O O . ASP A 1 74 ? -9.549 5.457 8.590 1.00 93.50 74 ASP A O 1
ATOM 572 N N . PRO A 1 75 ? -10.276 3.877 7.187 1.00 90.94 75 PRO A N 1
ATOM 573 C CA . PRO A 1 75 ? -9.433 4.327 6.087 1.00 90.94 75 PRO A CA 1
ATOM 574 C C . PRO A 1 75 ? -9.867 5.695 5.546 1.00 90.94 75 PRO A C 1
ATOM 576 O O . PRO A 1 75 ? -9.020 6.465 5.105 1.00 90.94 75 PRO A O 1
ATOM 579 N N . LYS A 1 76 ? -11.160 6.040 5.633 1.00 90.44 76 LYS A N 1
ATOM 580 C CA . LYS A 1 76 ? -11.707 7.296 5.088 1.00 90.44 76 LYS A CA 1
ATOM 581 C C . LYS A 1 76 ? -11.188 8.538 5.808 1.00 90.44 76 LYS A C 1
ATOM 583 O O . LYS A 1 76 ? -11.005 9.563 5.161 1.00 90.44 76 LYS A O 1
ATOM 588 N N . ASN A 1 77 ? -10.950 8.446 7.117 1.00 93.38 77 ASN A N 1
ATOM 589 C CA . ASN A 1 77 ? -10.455 9.574 7.909 1.00 93.38 77 ASN A CA 1
ATOM 590 C C . ASN A 1 77 ? -8.943 9.516 8.167 1.00 93.38 77 ASN A C 1
ATOM 592 O O . ASN A 1 77 ? -8.352 10.515 8.571 1.00 93.38 77 ASN A O 1
ATOM 596 N N . THR A 1 78 ? -8.307 8.355 7.967 1.00 94.06 78 THR A N 1
ATOM 597 C CA . THR A 1 78 ? -6.884 8.164 8.302 1.00 94.06 78 THR A CA 1
ATOM 598 C C . THR A 1 78 ? -5.960 8.047 7.094 1.00 94.06 78 THR A C 1
ATOM 600 O O . THR A 1 78 ? -4.743 8.084 7.285 1.00 94.06 78 THR A O 1
ATOM 603 N N . VAL A 1 79 ? -6.494 7.930 5.874 1.00 94.06 79 VAL A N 1
ATOM 604 C CA . VAL A 1 79 ? -5.712 7.842 4.633 1.00 94.06 79 VAL A CA 1
ATOM 605 C C . VAL A 1 79 ? -6.070 9.000 3.709 1.00 94.06 79 VAL A C 1
ATOM 607 O O . VAL A 1 79 ? -7.215 9.140 3.286 1.00 94.06 79 VAL A O 1
ATOM 610 N N . THR A 1 80 ? -5.066 9.787 3.333 1.00 94.50 80 THR A N 1
ATOM 611 C CA . THR A 1 80 ? -5.218 10.891 2.379 1.00 94.50 80 THR A CA 1
ATOM 612 C C . THR A 1 80 ? -4.374 10.626 1.140 1.00 94.50 80 THR A C 1
ATOM 614 O O . THR A 1 80 ? -3.179 10.355 1.247 1.00 94.50 80 THR A O 1
ATOM 617 N N . MET A 1 81 ? -4.986 10.719 -0.042 1.00 91.88 81 MET A N 1
ATOM 618 C CA . MET A 1 81 ? -4.315 10.542 -1.333 1.00 91.88 81 MET A CA 1
ATOM 619 C C . MET A 1 81 ? -4.180 11.889 -2.051 1.00 91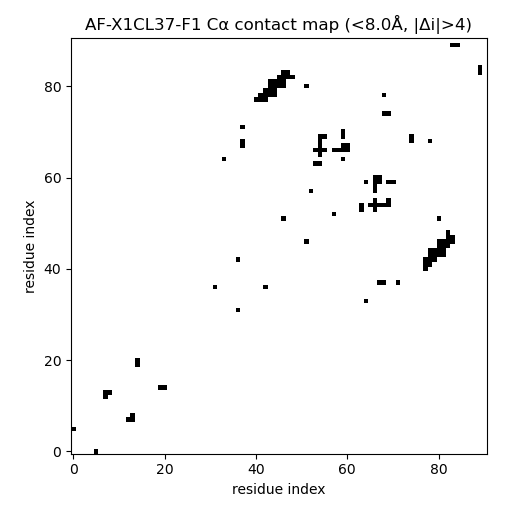.88 81 MET A C 1
ATOM 621 O O . MET A 1 81 ? -5.175 12.551 -2.343 1.00 91.88 81 MET A O 1
ATOM 625 N N . PHE A 1 82 ? -2.947 12.284 -2.355 1.00 89.12 82 PHE A N 1
ATOM 626 C CA . PHE A 1 82 ? -2.601 13.519 -3.052 1.00 89.12 82 PHE A CA 1
ATOM 627 C C . PHE A 1 82 ? -2.196 13.208 -4.488 1.00 89.12 82 PHE A C 1
ATOM 629 O O . PHE A 1 82 ? -1.114 12.678 -4.736 1.00 89.12 82 PHE A O 1
ATOM 636 N N . THR A 1 83 ? -3.060 13.551 -5.443 1.00 82.69 83 THR A N 1
ATOM 637 C CA . THR A 1 83 ? -2.759 13.432 -6.873 1.00 82.69 83 THR A CA 1
ATOM 638 C C . THR A 1 83 ? -2.409 14.794 -7.464 1.00 82.69 83 THR A C 1
ATOM 640 O O . THR A 1 83 ? -3.084 15.792 -7.191 1.00 82.69 83 THR A O 1
ATOM 643 N N . ALA A 1 84 ? -1.335 14.849 -8.252 1.00 70.44 84 ALA A N 1
ATOM 644 C CA . ALA A 1 84 ? -0.945 16.070 -8.944 1.00 70.44 84 ALA A CA 1
ATOM 645 C C . ALA A 1 84 ? -2.011 16.453 -9.982 1.00 70.44 84 ALA A C 1
ATOM 647 O O . ALA A 1 84 ? -2.478 15.621 -10.762 1.00 70.44 84 ALA A O 1
ATOM 648 N N . ARG A 1 85 ? -2.397 17.733 -10.013 1.00 61.50 85 ARG A N 1
ATOM 649 C CA . ARG A 1 85 ? -3.216 18.276 -11.103 1.00 61.50 85 ARG A CA 1
ATOM 650 C C . ARG A 1 85 ? -2.328 18.600 -12.304 1.00 61.50 85 ARG A C 1
ATOM 652 O O . ARG A 1 85 ? -1.144 18.879 -12.160 1.00 61.50 85 ARG A O 1
ATOM 659 N N . LYS A 1 86 ? -2.932 18.572 -13.494 1.00 62.66 86 LYS A N 1
ATOM 660 C CA . LYS A 1 86 ? -2.269 18.733 -14.799 1.00 62.66 86 LYS A CA 1
ATOM 661 C C . LYS A 1 86 ? -1.625 20.119 -15.020 1.00 62.66 86 LYS A C 1
ATOM 663 O O . LYS A 1 86 ? -0.915 20.285 -16.001 1.00 62.66 86 LYS A O 1
ATOM 668 N N . GLU A 1 87 ? -1.826 21.079 -14.115 1.00 54.66 87 GLU A N 1
ATOM 669 C CA . GLU A 1 87 ? -1.197 22.404 -14.143 1.00 54.66 87 GLU A CA 1
ATOM 670 C C . GLU A 1 87 ? -0.631 22.776 -12.769 1.00 54.66 87 GLU A C 1
ATOM 672 O O . GLU A 1 87 ? -1.225 22.494 -11.726 1.00 54.66 87 GLU A O 1
ATOM 677 N N . GLY A 1 88 ? 0.563 23.371 -12.801 1.00 52.34 88 GLY A N 1
ATOM 678 C CA . GLY A 1 88 ? 1.474 23.546 -11.678 1.00 52.34 88 GLY A CA 1
ATOM 679 C C . GLY A 1 88 ? 0.888 24.270 -10.470 1.00 52.34 88 GLY A C 1
ATOM 680 O O . GLY A 1 88 ? 0.748 25.488 -10.459 1.00 52.34 88 GLY A O 1
ATOM 681 N N . LYS A 1 8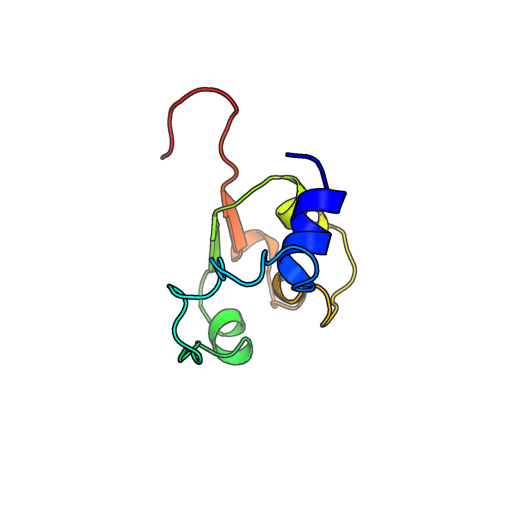9 ? 0.660 23.500 -9.411 1.00 44.31 89 LYS A N 1
ATOM 682 C CA . LYS A 1 89 ? 1.010 23.824 -8.024 1.00 44.31 89 LYS A CA 1
ATOM 683 C C . LYS A 1 89 ? 0.892 22.526 -7.231 1.00 44.31 89 LYS A C 1
ATOM 685 O O . LYS A 1 89 ? -0.211 22.059 -6.953 1.00 44.31 89 LYS A O 1
ATOM 690 N N . ALA A 1 90 ? 2.034 21.903 -6.952 1.00 44.75 90 ALA A N 1
ATOM 691 C CA . ALA A 1 90 ? 2.108 20.940 -5.864 1.00 44.75 90 ALA A CA 1
ATOM 692 C C . ALA A 1 90 ? 2.008 21.727 -4.548 1.00 44.75 90 ALA A C 1
ATOM 694 O O . ALA A 1 90 ? 2.474 22.866 -4.490 1.00 44.75 90 ALA A O 1
ATOM 695 N N . TRP A 1 91 ? 1.315 21.138 -3.575 1.00 43.66 91 TRP A N 1
ATOM 696 C CA . TRP A 1 91 ? 1.085 21.690 -2.241 1.00 43.66 91 TRP A CA 1
ATOM 697 C C . TRP A 1 91 ? 2.380 22.112 -1.551 1.00 43.66 91 TRP A C 1
ATOM 699 O O . TRP A 1 91 ? 3.371 21.356 -1.673 1.00 43.66 91 TRP A O 1
#

Organism: NCBI:txid412755

Secondary structure (DSSP, 8-state):
--HHHHHHHHHTTT--TT--GGGGS-S------HHHHHTSS-EEEEE-HHHHHHHHHSPPBTTBGGGGGGGSSSHHHHEEEEEPPSSS---